Protein AF-D0LEH4-F1 (afdb_monomer_lite)

Secondary structure (DSSP, 8-state):
---------------------------------------PPPP---PPTTHHHHHHHHHTTS-HHHHHHHHHHHHHHHHHHTS-HHHHHHHHHHHHHHHHHHHHHHHHHHHHHHHHHHHHHHHHH-SS--HHHHHHHHHHHHHHHHHHHHHHHHHHHHHHHHHT-

Radius of gyration: 36.03 Å; chains: 1; bounding box: 70×72×110 Å

Structure (mmCIF, N/CA/C/O backbone):
data_AF-D0LEH4-F1
#
_entry.id   AF-D0LEH4-F1
#
loop_
_atom_site.group_PDB
_atom_site.id
_atom_site.type_symbol
_atom_site.label_atom_id
_atom_site.label_alt_id
_atom_site.label_comp_id
_atom_site.label_asym_id
_atom_site.label_entity_id
_atom_site.label_seq_id
_atom_site.pdbx_PDB_ins_code
_atom_site.Cartn_x
_atom_site.Cartn_y
_atom_site.Cartn_z
_atom_site.occupancy
_atom_site.B_iso_or_equiv
_atom_site.auth_seq_id
_atom_site.auth_comp_id
_atom_site.auth_asym_id
_atom_site.auth_atom_id
_atom_site.pdbx_PDB_model_num
ATOM 1 N N . MET A 1 1 ? -50.298 -0.596 61.603 1.00 40.91 1 MET A N 1
ATOM 2 C CA . MET A 1 1 ? -51.301 -0.339 60.551 1.00 40.91 1 MET A CA 1
ATOM 3 C C . MET A 1 1 ? -50.769 -0.906 59.254 1.00 40.91 1 MET A C 1
ATOM 5 O O . MET A 1 1 ? -49.652 -0.599 58.867 1.00 40.91 1 MET A O 1
ATOM 9 N N . THR A 1 2 ? -51.544 -1.819 58.693 1.00 39.59 2 THR A N 1
ATOM 10 C CA . THR A 1 2 ? -51.234 -2.700 57.570 1.00 39.59 2 THR A CA 1
ATOM 11 C C . THR A 1 2 ? -51.725 -2.051 56.286 1.00 39.59 2 THR A C 1
ATOM 13 O O . THR A 1 2 ? -52.880 -1.633 56.263 1.00 39.59 2 THR A O 1
ATOM 16 N N . THR A 1 3 ? -50.935 -2.042 55.209 1.00 39.75 3 THR A N 1
ATOM 17 C CA . THR A 1 3 ? -51.491 -2.226 53.857 1.00 39.75 3 THR A CA 1
ATOM 18 C C . THR A 1 3 ? -50.435 -2.779 52.899 1.00 39.75 3 THR A C 1
ATOM 20 O O . THR A 1 3 ? -49.382 -2.185 52.689 1.00 39.75 3 THR A O 1
ATOM 23 N N . VAL A 1 4 ? -50.765 -3.944 52.349 1.00 40.25 4 VAL A N 1
ATOM 24 C CA . VAL A 1 4 ? -50.168 -4.649 51.211 1.00 40.25 4 VAL A CA 1
ATOM 25 C C . VAL A 1 4 ? -51.166 -4.511 50.064 1.00 40.25 4 VAL A C 1
ATOM 27 O O . VAL A 1 4 ? -52.328 -4.815 50.311 1.00 40.25 4 VAL A O 1
ATOM 30 N N . ILE A 1 5 ? -50.736 -4.123 48.856 1.00 40.06 5 ILE A N 1
ATOM 31 C CA . ILE A 1 5 ? -51.399 -4.385 47.553 1.00 40.06 5 ILE A CA 1
ATOM 32 C C . ILE A 1 5 ? -50.255 -4.368 46.509 1.00 40.06 5 ILE A C 1
ATOM 34 O O . ILE A 1 5 ? -49.588 -3.347 46.382 1.00 40.06 5 ILE A O 1
ATOM 38 N N . GLY A 1 6 ? -49.788 -5.491 45.943 1.00 33.50 6 GLY A N 1
ATOM 39 C CA . GLY A 1 6 ? -50.424 -6.287 44.876 1.00 33.50 6 GLY A CA 1
ATOM 40 C C . GLY A 1 6 ? -49.983 -5.742 43.503 1.00 33.50 6 GLY A C 1
ATOM 41 O O . GLY A 1 6 ? -50.490 -4.714 43.076 1.00 33.50 6 GLY A O 1
ATOM 42 N N . THR A 1 7 ? -48.852 -6.171 42.925 1.00 42.38 7 THR A N 1
ATOM 43 C CA . THR A 1 7 ? -48.739 -7.198 41.857 1.00 42.38 7 THR A CA 1
ATOM 44 C C . THR A 1 7 ? -49.994 -7.385 41.004 1.00 42.38 7 THR A C 1
ATOM 46 O O . THR A 1 7 ? -51.003 -7.834 41.527 1.00 42.38 7 THR A O 1
ATOM 49 N N . GLU A 1 8 ? -49.891 -7.120 39.697 1.00 33.31 8 GLU A N 1
ATOM 50 C CA . GLU A 1 8 ? -50.122 -8.091 38.608 1.00 33.31 8 GLU A CA 1
ATOM 51 C C . GLU A 1 8 ? -50.306 -7.379 37.259 1.00 33.31 8 GLU A C 1
ATOM 53 O O . GLU A 1 8 ? -51.225 -6.595 37.050 1.00 33.31 8 GLU A O 1
ATOM 58 N N . GLY A 1 9 ? -49.408 -7.693 36.326 1.00 33.88 9 GLY A N 1
ATOM 59 C CA . GLY A 1 9 ? -49.563 -7.454 34.897 1.00 33.88 9 GLY A CA 1
ATOM 60 C C . GLY A 1 9 ? -49.281 -8.759 34.157 1.00 33.88 9 GLY A C 1
ATOM 61 O O . GLY A 1 9 ? -48.210 -8.925 33.584 1.00 33.88 9 GLY A O 1
ATOM 62 N N . GLN A 1 10 ? -50.217 -9.709 34.237 1.00 34.16 10 GLN A N 1
ATOM 63 C CA . GLN A 1 10 ? -50.440 -10.717 33.190 1.00 34.16 10 GLN A CA 1
ATOM 64 C C . GLN A 1 10 ? -50.969 -9.963 31.956 1.00 34.16 10 GLN A C 1
ATOM 66 O O . GLN A 1 10 ? -51.690 -8.986 32.103 1.00 34.16 10 GLN A O 1
ATOM 71 N N . GLY A 1 11 ? -50.696 -10.291 30.704 1.00 28.61 11 GLY A N 1
ATOM 72 C CA . GLY A 1 11 ? -50.143 -11.474 30.075 1.00 28.61 11 GLY A CA 1
ATOM 73 C C . GLY A 1 11 ? -50.719 -11.455 28.657 1.00 28.61 11 GLY A C 1
ATOM 74 O O . GLY A 1 11 ? -51.928 -11.328 28.494 1.00 28.61 11 GLY A O 1
ATOM 75 N N . ALA A 1 12 ? -49.879 -11.523 27.629 1.00 30.77 12 ALA A N 1
ATOM 76 C CA . ALA A 1 12 ? -50.329 -11.840 26.280 1.00 30.77 12 ALA A CA 1
ATOM 77 C C . ALA A 1 12 ? -49.192 -12.535 25.532 1.00 30.77 12 ALA A C 1
ATOM 79 O O . ALA A 1 12 ? -48.125 -11.981 25.274 1.00 30.77 12 ALA A O 1
ATOM 80 N N . THR A 1 13 ? -49.456 -13.806 25.297 1.00 31.58 13 THR A N 1
ATOM 81 C CA . THR A 1 13 ? -48.630 -14.867 24.747 1.00 31.58 13 THR A CA 1
ATOM 82 C C . THR A 1 13 ? -48.337 -14.640 23.259 1.00 31.58 13 THR A C 1
ATOM 84 O O . THR A 1 13 ? -49.154 -14.079 22.534 1.00 31.58 13 THR A O 1
ATOM 87 N N . ALA A 1 14 ? -47.162 -15.100 22.821 1.00 40.91 14 ALA A N 1
ATOM 88 C CA . ALA A 1 14 ? -46.665 -15.076 21.443 1.00 40.91 14 ALA A CA 1
ATOM 89 C C . ALA A 1 14 ? -47.604 -15.770 20.425 1.00 40.91 14 ALA A C 1
ATOM 91 O O . ALA A 1 14 ? -48.443 -16.588 20.809 1.00 40.91 14 ALA A O 1
ATOM 92 N N . PRO A 1 15 ? -47.398 -15.523 19.117 1.00 34.97 15 PRO A N 1
ATOM 93 C CA . PRO A 1 15 ? -46.632 -16.532 18.389 1.00 34.97 15 PRO A CA 1
ATOM 94 C C . PRO A 1 15 ? -45.547 -15.951 17.468 1.00 34.97 15 PRO A C 1
ATOM 96 O O . PRO A 1 15 ? -45.769 -15.071 16.642 1.00 34.97 15 PRO A O 1
ATOM 99 N N . ASP A 1 16 ? -44.355 -16.499 17.666 1.00 45.50 16 ASP A N 1
ATOM 100 C CA . ASP A 1 16 ? -43.375 -16.922 16.665 1.00 45.50 16 ASP A CA 1
ATOM 101 C C . ASP A 1 16 ? -43.809 -16.800 15.183 1.00 45.50 16 ASP A C 1
ATOM 103 O O . ASP A 1 16 ? -44.759 -17.468 14.763 1.00 45.50 16 ASP A O 1
ATOM 107 N N . PRO A 1 17 ? -43.077 -16.055 14.337 1.00 38.62 17 PRO A N 1
ATOM 108 C CA . PRO A 1 17 ? -42.930 -16.418 12.945 1.00 38.62 17 PRO A CA 1
ATOM 109 C C . PRO A 1 17 ? -41.643 -17.227 12.793 1.00 38.62 17 PRO A C 1
ATOM 111 O O . PRO A 1 17 ? -40.536 -16.689 12.718 1.00 38.62 17 PRO A O 1
ATOM 114 N N . GLY A 1 18 ? -41.843 -18.542 12.717 1.00 29.12 18 GLY A N 1
ATOM 115 C CA . GLY A 1 18 ? -40.840 -19.510 12.327 1.00 29.12 18 GLY A CA 1
ATOM 116 C C . GLY A 1 18 ? -40.003 -19.035 11.142 1.00 29.12 18 GLY A C 1
ATOM 117 O O . GLY A 1 18 ? -40.506 -18.677 10.076 1.00 29.12 18 GLY A O 1
ATOM 118 N N . VAL A 1 19 ? -38.693 -19.130 11.334 1.00 46.66 19 VAL A N 1
ATOM 119 C CA . VAL A 1 19 ? -37.753 -19.438 10.260 1.00 46.66 19 VAL A CA 1
ATOM 120 C C . VAL A 1 19 ? -38.201 -20.767 9.642 1.00 46.66 19 VAL A C 1
ATOM 122 O O . VAL A 1 19 ? -38.354 -21.755 10.361 1.00 46.66 19 VAL A O 1
ATOM 125 N N . PRO A 1 20 ? -38.399 -20.823 8.318 1.00 41.47 20 PRO A N 1
ATOM 126 C CA . PRO A 1 20 ? -37.587 -21.772 7.564 1.00 41.47 20 PRO A CA 1
ATOM 127 C C . PRO A 1 20 ? -37.193 -21.230 6.185 1.00 41.47 20 PRO A C 1
ATOM 129 O O . PRO A 1 20 ? -38.021 -20.749 5.418 1.00 41.47 20 PRO A O 1
ATOM 132 N N . GLY A 1 21 ? -35.916 -21.377 5.832 1.00 32.28 21 GLY A N 1
ATOM 133 C CA . GLY A 1 21 ? -35.475 -21.133 4.460 1.00 32.28 21 GLY A CA 1
ATOM 134 C C . GLY A 1 21 ? -33.970 -21.046 4.281 1.00 32.28 21 GLY A C 1
ATOM 135 O O . GLY A 1 21 ? -33.469 -20.068 3.743 1.00 32.28 21 GLY A O 1
ATOM 136 N N . ALA A 1 22 ? -33.242 -22.050 4.758 1.00 38.28 22 ALA A N 1
ATOM 137 C CA . ALA A 1 22 ? -31.823 -22.216 4.490 1.00 38.28 22 ALA A CA 1
ATOM 138 C C . ALA A 1 22 ? -31.540 -22.384 2.989 1.00 38.28 22 ALA A C 1
ATOM 140 O O . ALA A 1 22 ? -32.105 -23.284 2.380 1.00 38.28 22 ALA A O 1
ATOM 141 N N . VAL A 1 23 ? -30.584 -21.614 2.456 1.00 34.44 23 VAL A N 1
ATOM 142 C CA . VAL A 1 23 ? -29.527 -22.092 1.540 1.00 34.44 23 VAL A CA 1
ATOM 143 C C . VAL A 1 23 ? -28.322 -21.167 1.786 1.00 34.44 23 VAL A C 1
ATOM 145 O O . VAL A 1 23 ? -28.376 -19.979 1.501 1.00 34.44 23 VAL A O 1
ATOM 148 N N . GLY A 1 24 ? -27.307 -21.583 2.547 1.00 33.06 24 GLY A N 1
ATOM 149 C CA . GLY A 1 24 ? -26.100 -22.184 1.973 1.00 33.06 24 GLY A CA 1
ATOM 150 C C . GLY A 1 24 ? -25.431 -21.217 0.986 1.00 33.06 24 GLY A C 1
ATOM 151 O O . GLY A 1 24 ? -25.880 -21.079 -0.140 1.00 33.06 24 GLY A O 1
ATOM 152 N N . THR A 1 25 ? -24.312 -20.568 1.289 1.00 30.78 25 THR A N 1
ATOM 153 C CA . THR A 1 25 ? -23.021 -21.261 1.298 1.00 30.78 25 THR A CA 1
ATOM 154 C C . THR A 1 25 ? -21.917 -20.340 1.812 1.00 30.78 25 THR A C 1
ATOM 156 O O . THR A 1 25 ? -21.864 -19.155 1.496 1.00 30.78 25 THR A O 1
ATOM 159 N N . ALA A 1 26 ? -21.012 -20.930 2.588 1.00 37.25 26 ALA A N 1
ATOM 160 C CA . ALA A 1 26 ? -19.775 -20.337 3.059 1.00 37.25 26 ALA A CA 1
ATOM 161 C C . ALA A 1 26 ? -18.957 -19.726 1.909 1.00 37.25 26 ALA A C 1
ATOM 163 O O . ALA A 1 26 ? -18.505 -20.438 1.008 1.00 37.25 26 ALA A O 1
ATOM 164 N N . ALA A 1 27 ? -18.689 -18.424 1.979 1.00 36.44 27 ALA A N 1
ATOM 165 C CA . ALA A 1 27 ? -17.598 -17.823 1.227 1.00 36.44 27 ALA A CA 1
ATOM 166 C C . ALA A 1 27 ? -16.309 -18.071 2.016 1.00 36.44 27 ALA A C 1
ATOM 168 O O . ALA A 1 27 ? -15.830 -17.214 2.749 1.00 36.44 27 ALA A O 1
ATOM 169 N N . ALA A 1 28 ? -15.789 -19.296 1.910 1.00 37.12 28 ALA A N 1
ATOM 170 C CA . ALA A 1 28 ? -14.429 -19.596 2.321 1.00 37.12 28 ALA A CA 1
ATOM 171 C C . ALA A 1 28 ? -13.500 -18.549 1.693 1.00 37.12 28 ALA A C 1
ATOM 173 O O . ALA A 1 28 ? -13.499 -18.394 0.465 1.00 37.12 28 ALA A O 1
ATOM 174 N N . GLU A 1 29 ? -12.740 -17.841 2.531 1.00 41.12 29 GLU A N 1
ATOM 175 C CA . GLU A 1 29 ? -11.620 -16.997 2.129 1.00 41.12 29 GLU A CA 1
ATOM 176 C C . GLU A 1 29 ? -10.643 -17.860 1.331 1.00 41.12 29 GLU A C 1
ATOM 178 O O . GLU A 1 29 ? -9.747 -18.526 1.848 1.00 41.12 29 GLU A O 1
ATOM 183 N N . ARG A 1 30 ? -10.866 -17.907 0.019 1.00 41.66 30 ARG A N 1
ATOM 184 C CA . ARG A 1 30 ? -9.909 -18.460 -0.919 1.00 41.66 30 ARG A CA 1
ATOM 185 C C . ARG A 1 30 ? -8.753 -17.481 -0.918 1.00 41.66 30 ARG A C 1
ATOM 187 O O . ARG A 1 30 ? -8.854 -16.414 -1.522 1.00 41.66 30 ARG A O 1
ATOM 194 N N . SER A 1 31 ? -7.655 -17.870 -0.275 1.00 45.22 31 SER A N 1
ATOM 195 C CA . SER A 1 31 ? -6.329 -17.326 -0.567 1.00 45.22 31 SER A CA 1
ATOM 196 C C . SER A 1 31 ? -6.227 -17.125 -2.082 1.00 45.22 31 SER A C 1
ATOM 198 O O . SER A 1 31 ? -6.636 -18.037 -2.818 1.00 45.22 31 SER A O 1
ATOM 200 N N . PRO A 1 32 ? -5.774 -15.959 -2.578 1.00 49.53 32 PRO A N 1
ATOM 201 C CA . PRO A 1 32 ? -5.754 -15.692 -4.004 1.00 49.53 32 PRO A CA 1
ATOM 202 C C . PRO A 1 32 ? -4.837 -16.725 -4.650 1.00 49.53 32 PRO A C 1
ATOM 204 O O . PRO A 1 32 ? -3.613 -16.642 -4.587 1.00 49.53 32 PRO A O 1
ATOM 207 N N . LYS A 1 33 ? -5.460 -17.753 -5.232 1.00 52.12 33 LYS A N 1
ATOM 208 C CA . LYS A 1 33 ? -4.793 -18.759 -6.046 1.00 52.12 33 LYS A CA 1
ATOM 209 C C . LYS A 1 33 ? -3.970 -17.972 -7.068 1.00 52.12 33 LYS A C 1
ATOM 211 O O . LYS A 1 33 ? -4.542 -17.043 -7.653 1.00 52.12 33 LYS A O 1
ATOM 216 N N . PRO A 1 34 ? -2.680 -18.290 -7.283 1.00 51.44 34 PRO A N 1
ATOM 217 C CA . PRO A 1 34 ? -1.896 -17.610 -8.303 1.00 51.44 34 PRO A CA 1
ATOM 218 C C . PRO A 1 34 ? -2.718 -17.668 -9.584 1.00 51.44 34 PRO A C 1
ATOM 220 O O . PRO A 1 34 ? -3.114 -18.756 -10.014 1.00 51.44 34 PRO A O 1
ATOM 223 N N . ARG A 1 35 ? -3.106 -16.500 -10.114 1.00 53.72 35 ARG A N 1
ATOM 224 C CA . ARG A 1 35 ? -3.837 -16.430 -11.378 1.00 53.72 35 ARG A CA 1
ATOM 225 C C . ARG A 1 35 ? -2.924 -17.105 -12.387 1.00 53.72 35 ARG A C 1
ATOM 227 O O . ARG A 1 35 ? -1.920 -16.520 -12.776 1.00 53.72 35 ARG A O 1
ATOM 234 N N . GLY A 1 36 ? -3.242 -18.352 -12.740 1.00 51.84 36 GLY A N 1
ATOM 235 C CA . GLY A 1 36 ? -2.541 -19.058 -13.800 1.00 51.84 36 GLY A CA 1
ATOM 236 C C . GLY A 1 36 ? -2.494 -18.123 -14.994 1.00 51.84 36 GLY A C 1
ATOM 237 O O . GLY A 1 36 ? -3.518 -17.497 -15.293 1.00 51.84 36 GLY A O 1
ATOM 238 N N . ALA A 1 37 ? -1.303 -17.960 -15.577 1.00 52.88 37 ALA A N 1
ATOM 239 C CA . ALA A 1 37 ? -1.071 -17.101 -16.728 1.00 52.88 37 ALA A CA 1
ATOM 240 C C . ALA A 1 37 ? -2.253 -17.271 -17.685 1.00 52.88 37 ALA A C 1
ATOM 242 O O . ALA A 1 37 ? -2.502 -18.374 -18.185 1.00 52.88 37 ALA A O 1
ATOM 243 N N . ARG A 1 38 ? -3.077 -16.222 -17.819 1.00 53.97 38 ARG A N 1
ATOM 244 C CA . ARG A 1 38 ? -4.225 -16.271 -18.721 1.00 53.97 38 ARG A CA 1
ATOM 245 C C . ARG A 1 38 ? -3.617 -16.571 -20.082 1.00 53.97 38 ARG A C 1
ATOM 247 O O . ARG A 1 38 ? -2.782 -15.792 -20.523 1.00 53.97 38 ARG A O 1
ATOM 254 N N . LYS A 1 39 ? -3.973 -17.707 -20.696 1.00 54.34 39 LYS A N 1
ATOM 255 C CA . LYS A 1 39 ? -3.605 -17.979 -22.089 1.00 54.34 39 LYS A CA 1
ATOM 256 C C . LYS A 1 39 ? -4.082 -16.769 -22.877 1.00 54.34 39 LYS A C 1
ATOM 258 O O . LYS A 1 39 ? -5.291 -16.545 -22.960 1.00 54.34 39 LYS A O 1
ATOM 263 N N . GLU A 1 40 ? -3.140 -15.945 -23.315 1.00 58.53 40 GLU A N 1
ATOM 264 C CA . GLU A 1 40 ? -3.441 -14.726 -24.046 1.00 58.53 40 GLU A CA 1
ATOM 265 C C . GLU A 1 40 ? -4.304 -15.103 -25.247 1.00 58.53 40 GLU A C 1
ATOM 267 O O . GLU A 1 40 ? -4.099 -16.145 -25.880 1.00 58.53 40 GLU A O 1
ATOM 272 N N . ALA A 1 41 ? -5.342 -14.306 -25.507 1.00 64.12 41 ALA A N 1
ATOM 273 C CA . ALA A 1 41 ? -6.189 -14.543 -26.661 1.00 64.12 41 ALA A CA 1
ATOM 274 C C . ALA A 1 41 ? -5.297 -14.533 -27.914 1.00 64.12 41 ALA A C 1
ATOM 276 O O . ALA A 1 41 ? -4.474 -13.623 -28.047 1.00 64.12 41 ALA A O 1
ATOM 277 N N . PRO A 1 42 ? -5.423 -15.522 -28.819 1.00 65.50 42 PRO A N 1
ATOM 278 C CA . PRO A 1 42 ? -4.567 -15.592 -29.990 1.00 65.50 42 PRO A CA 1
ATOM 279 C C . PRO A 1 42 ? -4.724 -14.304 -30.797 1.00 65.50 42 PRO A C 1
ATOM 281 O O . PRO A 1 42 ? -5.808 -13.985 -31.289 1.00 65.50 42 PRO A O 1
ATOM 284 N N . ILE A 1 43 ? -3.632 -13.549 -30.908 1.00 65.00 43 ILE A N 1
ATOM 285 C CA . ILE A 1 43 ? -3.598 -12.315 -31.682 1.00 65.00 43 ILE A CA 1
ATOM 286 C C . ILE A 1 43 ? -3.851 -12.699 -33.140 1.00 65.00 43 ILE A C 1
ATOM 288 O O . ILE A 1 43 ? -3.071 -13.431 -33.754 1.00 65.00 43 ILE A O 1
ATOM 292 N N . ALA A 1 44 ? -4.962 -12.222 -33.702 1.00 61.47 44 ALA A N 1
ATOM 293 C CA . ALA A 1 44 ? -5.324 -12.479 -35.089 1.00 61.47 44 ALA A CA 1
ATOM 294 C C . ALA A 1 44 ? -4.387 -11.704 -36.029 1.00 61.47 44 ALA A C 1
ATOM 296 O O . ALA A 1 44 ? -4.693 -10.605 -36.494 1.00 61.47 44 ALA A O 1
ATOM 297 N N . PHE A 1 45 ? -3.220 -12.278 -36.311 1.00 62.34 45 PHE A N 1
ATOM 298 C CA . PHE A 1 45 ? -2.270 -11.719 -37.259 1.00 62.34 45 PHE A CA 1
ATOM 299 C C . PHE A 1 45 ? -2.790 -11.915 -38.688 1.00 62.34 45 PHE A C 1
ATOM 301 O O . PHE A 1 45 ? -2.993 -13.043 -39.139 1.00 62.34 45 PHE A O 1
ATOM 308 N N . ARG A 1 46 ? -2.997 -10.813 -39.418 1.00 71.50 46 ARG A N 1
ATOM 309 C CA . ARG A 1 46 ? -3.327 -10.822 -40.852 1.00 71.50 46 ARG A CA 1
ATOM 310 C C . ARG A 1 46 ? -2.064 -10.510 -41.664 1.00 71.50 46 ARG A C 1
ATOM 312 O O . ARG A 1 46 ? -1.802 -9.341 -41.951 1.00 71.50 46 ARG A O 1
ATOM 319 N N . PRO A 1 47 ? -1.241 -11.518 -42.011 1.00 70.81 47 PRO A N 1
ATOM 320 C CA . PRO A 1 47 ? -0.021 -11.291 -42.770 1.00 70.81 47 PRO A CA 1
ATOM 321 C C . PRO A 1 47 ? -0.332 -10.719 -44.153 1.00 70.81 47 PRO A C 1
ATOM 323 O O . PRO A 1 47 ? -1.240 -11.181 -44.843 1.00 70.81 47 PRO A O 1
ATOM 326 N N . ARG A 1 48 ? 0.492 -9.763 -44.597 1.00 76.88 48 ARG A N 1
ATOM 327 C CA . ARG A 1 48 ? 0.502 -9.326 -45.999 1.00 76.88 48 ARG A CA 1
ATOM 328 C C . ARG A 1 48 ? 0.754 -10.524 -46.937 1.00 76.88 48 ARG A C 1
ATOM 330 O O . ARG A 1 48 ? 1.465 -11.459 -46.541 1.00 76.88 48 ARG A O 1
ATOM 337 N N . PRO A 1 49 ? 0.223 -10.504 -48.174 1.00 74.44 49 PRO A N 1
ATOM 338 C CA . PRO A 1 49 ? 0.494 -11.542 -49.165 1.00 74.44 49 PRO A CA 1
ATOM 339 C C . PRO A 1 49 ? 2.002 -11.814 -49.303 1.00 74.44 49 PRO A C 1
ATOM 341 O O . PRO A 1 49 ? 2.806 -10.887 -49.372 1.00 74.44 49 PRO A O 1
ATOM 344 N N . GLY A 1 50 ? 2.401 -13.089 -49.273 1.00 77.31 50 GLY A N 1
ATOM 345 C CA . GLY A 1 50 ? 3.808 -13.515 -49.349 1.00 77.31 50 GLY A CA 1
ATOM 346 C C . GLY A 1 50 ? 4.579 -13.556 -48.017 1.00 77.31 50 GLY A C 1
ATOM 347 O O . GLY A 1 50 ? 5.614 -14.222 -47.940 1.00 77.31 50 GLY A O 1
ATOM 348 N N . THR A 1 51 ? 4.080 -12.948 -46.934 1.00 79.62 51 THR A N 1
ATOM 349 C CA . THR A 1 51 ? 4.751 -12.977 -45.615 1.00 79.62 51 THR A CA 1
ATOM 350 C C . THR A 1 51 ? 4.809 -14.388 -45.028 1.00 79.62 51 THR A C 1
ATOM 352 O O . THR A 1 51 ? 5.837 -14.782 -44.482 1.00 79.62 51 THR A O 1
ATOM 355 N N . ARG A 1 52 ? 3.758 -15.197 -45.217 1.00 78.62 52 ARG A N 1
ATOM 356 C CA . ARG A 1 52 ? 3.730 -16.598 -44.760 1.00 78.62 52 ARG A CA 1
ATOM 357 C C . ARG A 1 52 ? 4.811 -17.455 -45.429 1.00 78.62 52 ARG A C 1
ATOM 359 O O . ARG A 1 52 ? 5.470 -18.226 -44.745 1.00 78.62 52 ARG A O 1
ATOM 366 N N . ALA A 1 53 ? 5.038 -17.283 -46.733 1.00 79.75 53 ALA A N 1
ATOM 367 C CA . ALA A 1 53 ? 6.080 -18.009 -47.466 1.00 79.75 53 ALA A CA 1
ATOM 368 C C . ALA A 1 53 ? 7.491 -17.616 -46.991 1.00 79.75 53 ALA A C 1
ATOM 370 O O . ALA A 1 53 ? 8.361 -18.468 -46.819 1.00 79.75 53 ALA A O 1
ATOM 371 N N . ARG A 1 54 ? 7.704 -16.325 -46.705 1.00 80.69 54 ARG A N 1
ATOM 372 C CA . ARG A 1 54 ? 8.969 -15.821 -46.147 1.00 80.69 54 ARG A CA 1
ATOM 373 C C . ARG A 1 54 ? 9.230 -16.324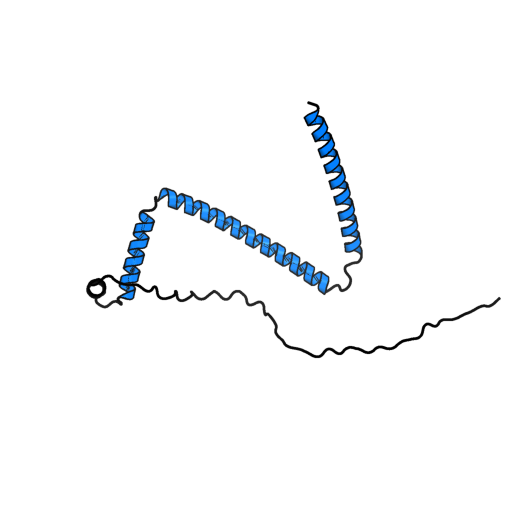 -44.728 1.00 80.69 54 ARG A C 1
ATOM 375 O O . ARG A 1 54 ? 10.379 -16.605 -44.407 1.00 80.69 54 ARG A O 1
ATOM 382 N N . LEU A 1 55 ? 8.192 -16.418 -43.895 1.00 78.94 55 LEU A N 1
ATOM 383 C CA . LEU A 1 55 ? 8.295 -16.974 -42.543 1.00 78.94 55 LEU A CA 1
ATOM 384 C C . LEU A 1 55 ? 8.551 -18.480 -42.582 1.00 78.94 55 LEU A C 1
ATOM 386 O O . LEU A 1 55 ? 9.439 -18.942 -41.885 1.00 78.94 55 LEU A O 1
ATOM 390 N N . ALA A 1 56 ? 7.869 -19.228 -43.453 1.00 79.31 56 ALA A N 1
ATOM 391 C CA . ALA A 1 56 ? 8.104 -20.662 -43.624 1.00 79.31 56 ALA A CA 1
ATOM 392 C C . ALA A 1 56 ? 9.552 -20.967 -44.053 1.00 79.31 56 ALA A C 1
ATOM 394 O O . ALA A 1 56 ? 10.186 -21.859 -43.497 1.00 79.31 56 ALA A O 1
ATOM 395 N N . LYS A 1 57 ? 10.113 -20.169 -44.973 1.00 83.62 57 LYS A N 1
ATOM 396 C CA . LYS A 1 57 ? 11.521 -20.285 -45.388 1.00 83.62 57 LYS A CA 1
ATOM 397 C C . LYS A 1 57 ? 12.509 -20.013 -44.242 1.00 83.62 57 LYS A C 1
ATOM 399 O O . LYS A 1 57 ? 13.587 -20.594 -44.228 1.00 83.62 57 LYS A O 1
ATOM 404 N N . ARG A 1 58 ? 12.154 -19.126 -43.305 1.00 77.19 58 ARG A N 1
ATOM 405 C CA . ARG A 1 58 ? 12.979 -18.755 -42.138 1.00 77.19 58 ARG A CA 1
ATOM 406 C C . ARG A 1 58 ? 12.836 -19.729 -40.967 1.00 77.19 58 ARG A C 1
ATOM 408 O O . ARG A 1 58 ? 13.806 -19.999 -40.267 1.00 77.19 58 ARG A O 1
ATOM 415 N N . ALA A 1 59 ? 11.634 -20.266 -40.782 1.00 80.19 59 ALA A N 1
ATOM 416 C CA . ALA A 1 59 ? 11.306 -21.184 -39.704 1.00 80.19 59 ALA A CA 1
ATOM 417 C C . ALA A 1 59 ? 12.055 -22.518 -39.850 1.00 80.19 59 ALA A C 1
ATOM 419 O O . ALA A 1 59 ? 12.482 -23.086 -38.844 1.00 80.19 59 ALA A O 1
ATOM 420 N N . GLY A 1 60 ? 12.278 -22.992 -41.084 1.00 82.31 60 GLY A N 1
ATOM 421 C CA . GLY A 1 60 ? 12.969 -24.258 -41.333 1.00 82.31 60 GLY A CA 1
ATOM 422 C C . GLY A 1 60 ? 12.231 -25.414 -40.651 1.00 82.31 60 GLY A C 1
ATOM 423 O O . GLY A 1 60 ? 11.139 -25.770 -41.080 1.00 82.31 60 GLY A O 1
ATOM 424 N N . GLY A 1 61 ? 12.809 -25.962 -39.573 1.00 78.12 61 GLY A N 1
ATOM 425 C CA . GLY A 1 61 ? 12.197 -27.001 -38.727 1.00 78.12 61 GLY A CA 1
ATOM 426 C C . GLY A 1 61 ? 11.444 -26.503 -37.479 1.00 78.12 61 GLY A C 1
ATOM 427 O O . GLY A 1 61 ? 10.907 -27.318 -36.735 1.00 78.12 61 GLY A O 1
ATOM 428 N N . ARG A 1 62 ? 11.409 -25.190 -37.212 1.00 81.31 62 ARG A N 1
ATOM 429 C CA . ARG A 1 62 ? 10.680 -24.584 -36.078 1.00 81.31 62 ARG A CA 1
ATOM 430 C C . ARG A 1 62 ? 9.248 -24.214 -36.478 1.00 81.31 62 ARG A C 1
ATOM 432 O O . ARG A 1 62 ? 8.929 -24.094 -37.660 1.00 81.31 62 ARG A O 1
ATOM 439 N N . SER A 1 63 ? 8.368 -24.014 -35.494 1.00 83.38 63 SER A N 1
ATOM 440 C CA . SER A 1 63 ? 7.004 -23.556 -35.774 1.00 83.38 63 SER A CA 1
ATOM 441 C C . SER A 1 63 ? 7.014 -22.113 -36.297 1.00 83.38 63 SER A C 1
ATOM 443 O O . SER A 1 63 ? 7.814 -21.278 -35.874 1.00 83.38 63 SER A O 1
ATOM 445 N N . ILE A 1 64 ? 6.100 -21.798 -37.221 1.00 79.75 64 ILE A N 1
ATOM 446 C CA . ILE A 1 64 ? 5.943 -20.429 -37.738 1.00 79.75 64 ILE A CA 1
ATOM 447 C C . ILE A 1 64 ? 5.579 -19.465 -36.600 1.00 79.75 64 ILE A C 1
ATOM 449 O O . ILE A 1 64 ? 6.041 -18.330 -36.608 1.00 79.75 64 ILE A O 1
ATOM 453 N N . SER A 1 65 ? 4.799 -19.918 -35.612 1.00 80.12 65 SER A N 1
ATOM 454 C CA . SER A 1 65 ? 4.438 -19.121 -34.434 1.00 80.12 65 SER A CA 1
ATOM 455 C C . SER A 1 65 ? 5.666 -18.686 -33.638 1.00 80.12 65 SER A C 1
ATOM 457 O O . SER A 1 65 ? 5.792 -17.508 -33.341 1.00 80.12 65 SER A O 1
ATOM 459 N N . HIS A 1 66 ? 6.618 -19.593 -33.404 1.00 80.75 66 HIS A N 1
ATOM 460 C CA . HIS A 1 66 ? 7.863 -19.277 -32.702 1.00 80.75 66 HIS A CA 1
ATOM 461 C C . HIS A 1 66 ? 8.716 -18.249 -33.464 1.00 80.75 66 HIS A C 1
ATOM 463 O O . HIS A 1 66 ? 9.333 -17.368 -32.875 1.00 80.75 66 HIS A O 1
ATOM 469 N N . GLU A 1 67 ? 8.751 -18.322 -34.797 1.00 82.81 67 GLU A N 1
ATOM 470 C CA . GLU A 1 67 ? 9.471 -17.332 -35.612 1.00 82.81 67 GLU A CA 1
ATOM 471 C C . GLU A 1 67 ? 8.776 -15.957 -35.604 1.00 82.81 67 GLU A C 1
ATOM 473 O O . GLU A 1 67 ? 9.438 -14.921 -35.680 1.00 82.81 67 GLU A O 1
ATOM 478 N N . VAL A 1 68 ? 7.443 -15.933 -35.499 1.00 82.19 68 VAL A N 1
ATOM 479 C CA . VAL A 1 68 ? 6.668 -14.695 -35.336 1.00 82.19 68 VAL A CA 1
ATOM 480 C C . VAL A 1 68 ? 6.898 -14.089 -33.953 1.00 82.19 68 VAL A C 1
ATOM 482 O O . VAL A 1 68 ? 7.142 -12.889 -33.882 1.00 82.19 68 VAL A O 1
ATOM 485 N N . GLU A 1 69 ? 6.884 -14.895 -32.892 1.00 81.00 69 GLU A N 1
ATOM 486 C CA . GLU A 1 69 ? 7.198 -14.465 -31.521 1.00 81.00 69 GLU A CA 1
ATOM 487 C C . GLU A 1 69 ? 8.591 -13.828 -31.453 1.00 81.00 69 GLU A C 1
ATOM 489 O O . GLU A 1 69 ? 8.708 -12.661 -31.092 1.00 81.00 69 GLU A O 1
ATOM 494 N N . LEU A 1 70 ? 9.626 -14.507 -31.962 1.00 82.19 70 LEU A N 1
ATOM 495 C CA . LEU A 1 70 ? 10.984 -13.950 -32.023 1.00 82.19 70 LEU A CA 1
ATOM 496 C C . LEU A 1 70 ? 11.065 -12.633 -32.809 1.00 82.19 70 LEU A C 1
ATOM 498 O O . LEU A 1 70 ? 11.813 -11.724 -32.445 1.00 82.19 70 LEU A O 1
ATOM 502 N N . ALA A 1 71 ? 10.325 -12.517 -33.914 1.00 80.81 71 ALA A N 1
ATOM 503 C CA . ALA A 1 71 ? 10.312 -11.301 -34.719 1.00 80.81 71 ALA A CA 1
ATOM 504 C C . ALA A 1 71 ? 9.600 -10.138 -34.008 1.00 80.81 71 ALA A C 1
ATOM 506 O O . ALA A 1 71 ? 10.033 -8.990 -34.151 1.00 80.81 71 ALA A O 1
ATOM 507 N N . VAL A 1 72 ? 8.533 -10.429 -33.258 1.00 82.00 72 VAL A N 1
ATOM 508 C CA . VAL A 1 72 ? 7.813 -9.458 -32.424 1.00 82.00 72 VAL A CA 1
ATOM 509 C C . VAL A 1 72 ? 8.694 -9.014 -31.262 1.00 82.00 72 VAL A C 1
ATOM 511 O O . VAL A 1 72 ? 8.861 -7.811 -31.085 1.00 82.00 72 VAL A O 1
ATOM 514 N N . ASP A 1 73 ? 9.349 -9.938 -30.564 1.00 80.69 73 ASP A N 1
ATOM 515 C CA . ASP A 1 73 ? 10.267 -9.630 -29.463 1.00 80.69 73 ASP A CA 1
ATOM 516 C C . ASP A 1 73 ? 11.456 -8.792 -29.934 1.00 80.69 73 ASP A C 1
ATOM 518 O O . ASP A 1 73 ? 11.805 -7.788 -29.317 1.00 80.69 73 ASP A O 1
ATOM 522 N N . ALA A 1 74 ? 12.046 -9.127 -31.084 1.00 79.38 74 ALA A N 1
ATOM 523 C CA . ALA A 1 74 ? 13.125 -8.336 -31.669 1.00 79.38 74 ALA A CA 1
ATOM 524 C C . ALA A 1 74 ? 12.655 -6.951 -32.151 1.00 79.38 74 ALA A C 1
ATOM 526 O O . ALA A 1 74 ? 13.435 -5.995 -32.200 1.00 79.38 74 ALA A O 1
ATOM 527 N N . TRP A 1 75 ? 11.398 -6.816 -32.576 1.00 77.19 75 TRP A N 1
ATOM 528 C CA . TRP A 1 75 ? 10.823 -5.522 -32.946 1.00 77.19 75 TRP A CA 1
ATOM 529 C C . TRP A 1 75 ? 10.512 -4.671 -31.712 1.00 77.19 75 TRP A C 1
ATOM 531 O O . TRP A 1 75 ? 10.898 -3.505 -31.688 1.00 77.19 75 TRP A O 1
ATOM 541 N N . LEU A 1 76 ? 9.912 -5.258 -30.675 1.00 77.81 76 LEU A N 1
ATOM 542 C CA . LEU A 1 76 ? 9.665 -4.605 -29.391 1.00 77.81 76 LEU A CA 1
ATOM 543 C C . LEU A 1 76 ? 10.976 -4.208 -28.719 1.00 77.81 76 LEU A C 1
ATOM 545 O O . LEU A 1 76 ? 11.113 -3.064 -28.313 1.00 77.81 76 LEU A O 1
ATOM 549 N N . GLY A 1 77 ? 11.976 -5.089 -28.690 1.00 72.56 77 GLY A N 1
ATOM 550 C CA . GLY A 1 77 ? 13.301 -4.787 -28.150 1.00 72.56 77 GLY A CA 1
ATOM 551 C C . GLY A 1 77 ? 13.967 -3.603 -28.852 1.00 72.56 77 GLY A C 1
ATOM 552 O O . GLY A 1 77 ? 14.527 -2.736 -28.188 1.00 72.56 77 GLY A O 1
ATOM 553 N N . ARG A 1 78 ? 13.833 -3.498 -30.182 1.00 72.25 78 ARG A N 1
ATOM 554 C CA . ARG A 1 78 ? 14.303 -2.323 -30.939 1.00 72.25 78 ARG A CA 1
ATOM 555 C C . ARG A 1 78 ? 13.487 -1.072 -30.646 1.00 72.25 78 ARG A C 1
ATOM 557 O O . ARG A 1 78 ? 14.073 -0.022 -30.447 1.00 72.25 78 ARG A O 1
ATOM 564 N N . LYS A 1 79 ? 12.160 -1.173 -30.574 1.00 71.25 79 LYS A N 1
ATOM 565 C CA . LYS A 1 79 ? 11.289 -0.033 -30.247 1.00 71.25 79 LYS A CA 1
ATOM 566 C C . LYS A 1 79 ? 11.498 0.480 -28.827 1.00 71.25 79 LYS A C 1
ATOM 568 O O . LYS A 1 79 ? 11.424 1.676 -28.598 1.00 71.25 79 LYS A O 1
ATOM 573 N N . VAL A 1 80 ? 11.808 -0.414 -27.899 1.00 64.75 80 VAL A N 1
ATOM 574 C CA . VAL A 1 80 ? 12.189 -0.086 -26.526 1.00 64.75 80 VAL A CA 1
ATOM 575 C C . VAL A 1 80 ? 13.605 0.498 -26.471 1.00 64.75 80 VAL A C 1
ATOM 577 O O . VAL A 1 80 ? 13.851 1.367 -25.649 1.00 64.75 80 VAL A O 1
ATOM 580 N N . ALA A 1 81 ? 14.525 0.072 -27.343 1.00 64.25 81 ALA A N 1
ATOM 581 C CA . ALA A 1 81 ? 15.851 0.685 -27.480 1.00 64.25 81 ALA A CA 1
ATOM 582 C C . ALA A 1 81 ? 15.826 2.050 -28.198 1.00 64.25 81 ALA A C 1
ATOM 584 O O . ALA A 1 81 ? 16.744 2.842 -28.027 1.00 64.25 81 ALA A O 1
ATOM 585 N N . GLU A 1 82 ? 14.792 2.327 -28.999 1.00 66.75 82 GLU A N 1
ATOM 586 C CA . GLU A 1 82 ? 14.528 3.655 -29.574 1.00 66.75 82 GLU A CA 1
ATOM 587 C C . GLU A 1 82 ? 14.010 4.655 -28.524 1.00 66.75 82 GLU A C 1
ATOM 589 O O . GLU A 1 82 ? 14.052 5.860 -28.766 1.00 66.75 82 GLU A O 1
ATOM 594 N N . VAL A 1 83 ? 13.528 4.182 -27.367 1.00 65.56 83 VAL A N 1
ATOM 595 C CA . VAL A 1 83 ? 13.233 5.050 -26.222 1.00 65.56 83 VAL A CA 1
ATOM 596 C C . VAL A 1 83 ? 14.561 5.467 -25.606 1.00 65.56 83 VAL A C 1
ATOM 598 O O . VAL A 1 83 ? 15.391 4.612 -25.301 1.00 65.56 83 VAL A O 1
ATOM 601 N N . ASP A 1 84 ? 14.747 6.777 -25.435 1.00 75.44 84 ASP A N 1
ATOM 602 C CA . ASP A 1 84 ? 15.950 7.360 -24.844 1.00 75.44 84 ASP A CA 1
ATOM 603 C C . ASP A 1 84 ? 16.347 6.592 -23.565 1.00 75.44 84 ASP A C 1
ATOM 605 O O . ASP A 1 84 ? 15.530 6.496 -22.638 1.00 75.44 84 ASP A O 1
ATOM 609 N N . PRO A 1 85 ? 17.560 6.007 -23.504 1.00 79.62 85 PRO A N 1
ATOM 610 C CA . PRO A 1 85 ? 18.006 5.250 -22.338 1.00 79.62 85 PRO A CA 1
ATOM 611 C C . PRO A 1 85 ? 17.942 6.085 -21.054 1.00 79.62 85 PRO A C 1
ATOM 613 O O . PRO A 1 85 ? 17.594 5.549 -20.006 1.00 79.62 85 PRO A O 1
ATOM 616 N N . VAL A 1 86 ? 18.160 7.401 -21.145 1.00 80.44 86 VAL A N 1
ATOM 617 C CA . VAL A 1 86 ? 18.055 8.314 -19.999 1.00 80.44 86 VAL A CA 1
ATOM 618 C C . VAL A 1 86 ? 16.614 8.385 -19.491 1.00 80.44 86 VAL A C 1
ATOM 620 O O . VAL A 1 86 ? 16.364 8.245 -18.294 1.00 80.44 86 VAL A O 1
ATOM 623 N N . LEU A 1 87 ? 15.642 8.535 -20.395 1.00 83.38 87 LEU A N 1
ATOM 624 C CA . LEU A 1 87 ? 14.220 8.551 -20.042 1.00 83.38 87 LEU A CA 1
ATOM 625 C C . LEU A 1 87 ? 13.779 7.221 -19.419 1.00 83.38 87 LEU A C 1
ATOM 627 O O . LEU A 1 87 ? 12.975 7.208 -18.486 1.00 83.38 87 LEU A O 1
ATOM 631 N N . ARG A 1 88 ? 14.313 6.102 -19.914 1.00 82.81 88 ARG A N 1
ATOM 632 C CA . ARG A 1 88 ? 14.026 4.774 -19.370 1.00 82.81 88 ARG A CA 1
ATOM 633 C C . ARG A 1 88 ? 14.549 4.618 -17.945 1.00 82.81 88 ARG A C 1
ATOM 635 O O . ARG A 1 88 ? 13.814 4.101 -17.106 1.00 82.81 88 ARG A O 1
ATOM 642 N N . ASP A 1 89 ? 15.770 5.060 -17.676 1.00 85.88 89 ASP A N 1
ATOM 643 C CA . ASP A 1 89 ? 16.368 4.974 -16.342 1.00 85.88 89 ASP A CA 1
ATOM 644 C C . ASP A 1 89 ? 15.620 5.866 -15.341 1.00 85.88 89 ASP A C 1
ATOM 646 O O . ASP A 1 89 ? 15.308 5.425 -14.232 1.00 85.88 89 ASP A O 1
ATOM 650 N N . HIS A 1 90 ? 15.228 7.076 -15.758 1.00 87.75 90 HIS A N 1
ATOM 651 C CA . HIS A 1 90 ? 14.374 7.953 -14.952 1.00 87.75 90 HIS A CA 1
ATOM 652 C C . HIS A 1 90 ? 13.018 7.312 -14.638 1.00 87.75 90 HIS A C 1
ATOM 654 O O . HIS A 1 90 ? 12.615 7.259 -13.475 1.00 87.75 90 HIS A O 1
ATOM 660 N N . LEU A 1 91 ? 12.334 6.771 -15.648 1.00 88.94 91 LEU A N 1
ATOM 661 C CA . LEU A 1 91 ? 11.030 6.135 -15.462 1.00 88.94 91 LEU A CA 1
ATOM 662 C C . LEU A 1 91 ? 11.132 4.867 -14.600 1.00 88.94 91 LEU A C 1
ATOM 664 O O . LEU A 1 91 ? 10.259 4.607 -13.777 1.00 88.94 91 LEU A O 1
ATOM 668 N N . ALA A 1 92 ? 12.206 4.089 -14.743 1.00 88.12 92 ALA A N 1
ATOM 669 C CA . ALA A 1 92 ? 12.460 2.926 -13.897 1.00 88.12 92 ALA A CA 1
ATOM 670 C C . ALA A 1 92 ? 12.665 3.325 -12.426 1.00 88.12 92 ALA A C 1
ATOM 672 O O . ALA A 1 92 ? 12.104 2.677 -11.540 1.00 88.12 92 ALA A O 1
ATOM 673 N N . ALA A 1 93 ? 13.407 4.405 -12.163 1.00 91.69 93 ALA A N 1
ATOM 674 C CA . ALA A 1 93 ? 13.602 4.925 -10.812 1.00 91.69 93 ALA A CA 1
ATOM 675 C C . ALA A 1 93 ? 12.284 5.416 -10.188 1.00 91.69 93 ALA A C 1
ATOM 677 O O . ALA A 1 93 ? 11.978 5.075 -9.043 1.00 91.69 93 ALA A O 1
ATOM 678 N N . GLU A 1 94 ? 11.468 6.156 -10.945 1.00 94.44 94 GLU A N 1
ATOM 679 C CA . GLU A 1 94 ? 10.152 6.614 -10.482 1.00 94.44 94 GLU A CA 1
ATOM 680 C C . GLU A 1 94 ? 9.203 5.447 -10.194 1.00 94.44 94 GLU A C 1
ATOM 682 O O . GLU A 1 94 ? 8.570 5.407 -9.136 1.00 94.44 94 GLU A O 1
ATOM 687 N N . LEU A 1 95 ? 9.130 4.463 -11.096 1.00 93.62 95 LEU A N 1
ATOM 688 C CA . LEU A 1 95 ? 8.291 3.280 -10.905 1.00 93.62 95 LEU A CA 1
ATOM 689 C C . LEU A 1 95 ? 8.750 2.428 -9.719 1.00 93.62 95 LEU A C 1
ATOM 691 O O . LEU A 1 95 ? 7.899 1.898 -9.006 1.00 93.62 95 LEU A O 1
ATOM 695 N N . SER A 1 96 ? 10.059 2.328 -9.471 1.00 93.56 96 SER A N 1
ATOM 696 C CA . SER A 1 96 ? 10.586 1.656 -8.279 1.00 93.56 96 SER A CA 1
ATOM 697 C C . SER A 1 96 ? 10.134 2.367 -7.005 1.00 93.56 96 SER A C 1
ATOM 699 O O . SER A 1 96 ? 9.582 1.728 -6.115 1.00 93.56 96 SER A O 1
ATOM 701 N N . ALA A 1 97 ? 10.274 3.695 -6.947 1.00 93.06 97 ALA A N 1
ATOM 702 C CA . ALA A 1 97 ? 9.854 4.481 -5.789 1.00 93.06 97 ALA A CA 1
ATOM 703 C C . ALA A 1 97 ? 8.336 4.399 -5.539 1.00 93.06 97 ALA A C 1
ATOM 705 O O . ALA A 1 97 ? 7.888 4.367 -4.391 1.00 93.06 97 ALA A O 1
ATOM 706 N N . ILE A 1 98 ? 7.527 4.351 -6.602 1.00 93.81 98 ILE A N 1
ATOM 707 C CA . ILE A 1 98 ? 6.081 4.110 -6.494 1.00 93.81 98 ILE A CA 1
ATOM 708 C C . ILE A 1 98 ? 5.814 2.689 -5.981 1.00 93.81 98 ILE A C 1
ATOM 710 O O . ILE A 1 98 ? 4.961 2.514 -5.111 1.00 93.81 98 ILE A O 1
ATOM 714 N N . GLY A 1 99 ? 6.547 1.692 -6.480 1.00 94.19 99 GLY A N 1
ATOM 715 C CA . GLY A 1 99 ? 6.456 0.304 -6.027 1.00 94.19 99 GLY A CA 1
ATOM 716 C C . GLY A 1 99 ? 6.722 0.154 -4.529 1.00 94.19 99 GLY A C 1
ATOM 717 O O . GLY A 1 99 ? 5.921 -0.469 -3.831 1.00 94.19 99 GLY A O 1
ATOM 718 N N . ASP A 1 100 ? 7.774 0.796 -4.024 1.00 95.62 100 ASP A N 1
ATOM 719 C CA . ASP A 1 100 ? 8.127 0.774 -2.600 1.00 95.62 100 ASP A CA 1
ATOM 720 C C . ASP A 1 100 ? 7.035 1.420 -1.734 1.00 95.62 100 ASP A C 1
ATOM 722 O O . ASP A 1 100 ? 6.607 0.845 -0.731 1.00 95.62 100 ASP A O 1
ATOM 726 N N . ARG A 1 101 ? 6.498 2.573 -2.161 1.00 94.69 101 ARG A N 1
ATOM 727 C CA . ARG A 1 101 ? 5.377 3.236 -1.466 1.00 94.69 101 ARG A CA 1
ATOM 728 C C . ARG A 1 101 ? 4.120 2.373 -1.450 1.00 94.69 101 ARG A C 1
ATOM 730 O O . ARG A 1 101 ? 3.433 2.313 -0.435 1.00 94.69 101 ARG A O 1
ATOM 737 N N . LEU A 1 102 ? 3.803 1.697 -2.554 1.00 94.56 102 LEU A N 1
ATOM 738 C CA . LEU A 1 102 ? 2.655 0.791 -2.609 1.00 94.56 102 LEU A CA 1
ATOM 739 C C . LEU A 1 102 ? 2.843 -0.419 -1.687 1.00 94.56 102 LEU A C 1
ATOM 741 O O . LEU A 1 102 ? 1.881 -0.848 -1.051 1.00 94.56 102 LEU A O 1
ATOM 745 N N . ALA A 1 103 ? 4.063 -0.948 -1.576 1.00 94.44 103 ALA A N 1
ATOM 746 C CA . ALA A 1 103 ? 4.372 -2.022 -0.637 1.00 94.44 103 ALA A CA 1
ATOM 747 C C . ALA A 1 103 ? 4.217 -1.569 0.826 1.00 94.44 103 ALA A C 1
ATOM 749 O O . ALA A 1 103 ? 3.659 -2.306 1.643 1.00 94.44 103 ALA A O 1
ATOM 750 N N . GLU A 1 104 ? 4.645 -0.346 1.148 1.00 95.31 104 GLU A N 1
ATOM 751 C CA . GLU A 1 104 ? 4.442 0.255 2.469 1.00 95.31 104 GLU A CA 1
ATOM 752 C C . GLU A 1 104 ? 2.949 0.423 2.791 1.00 95.31 104 GLU A C 1
ATOM 754 O O . GLU A 1 104 ? 2.493 -0.018 3.849 1.00 95.31 104 GLU A O 1
ATOM 759 N N . VAL A 1 105 ? 2.168 0.983 1.861 1.00 93.56 105 VAL A N 1
ATOM 760 C CA . VAL A 1 105 ? 0.711 1.131 2.013 1.00 93.56 105 VAL A CA 1
ATOM 761 C C . VAL A 1 105 ? 0.046 -0.228 2.227 1.00 93.56 105 VAL A C 1
ATOM 763 O O . VAL A 1 105 ? -0.726 -0.384 3.169 1.00 93.56 105 VAL A O 1
ATOM 766 N N . ALA A 1 106 ? 0.399 -1.245 1.437 1.00 92.06 106 ALA A N 1
ATOM 767 C CA . ALA A 1 106 ? -0.142 -2.593 1.605 1.00 92.06 106 ALA A CA 1
ATOM 768 C C . ALA A 1 106 ? 0.186 -3.190 2.989 1.00 92.06 106 ALA A C 1
ATOM 770 O O . ALA A 1 106 ? -0.640 -3.884 3.591 1.00 92.06 106 ALA A O 1
ATOM 771 N N . HIS A 1 107 ? 1.376 -2.910 3.530 1.00 94.50 107 HIS A N 1
ATOM 772 C CA . HIS A 1 107 ? 1.744 -3.333 4.880 1.00 94.50 107 HIS A CA 1
ATOM 773 C C . HIS A 1 107 ? 0.898 -2.632 5.955 1.00 94.50 107 HIS A C 1
ATOM 775 O O . HIS A 1 107 ? 0.421 -3.286 6.891 1.00 94.50 107 HIS A O 1
ATOM 781 N N . GLN A 1 108 ? 0.680 -1.323 5.809 1.00 94.31 108 GLN A N 1
ATOM 782 C CA . GLN A 1 108 ? -0.168 -0.538 6.707 1.00 94.31 108 GLN A CA 1
ATOM 783 C C . GLN A 1 108 ? -1.626 -1.014 6.658 1.00 94.31 108 GLN A C 1
ATOM 785 O O . GLN A 1 108 ? -2.222 -1.264 7.707 1.00 94.31 108 GLN A O 1
ATOM 790 N N . GLU A 1 109 ? -2.176 -1.232 5.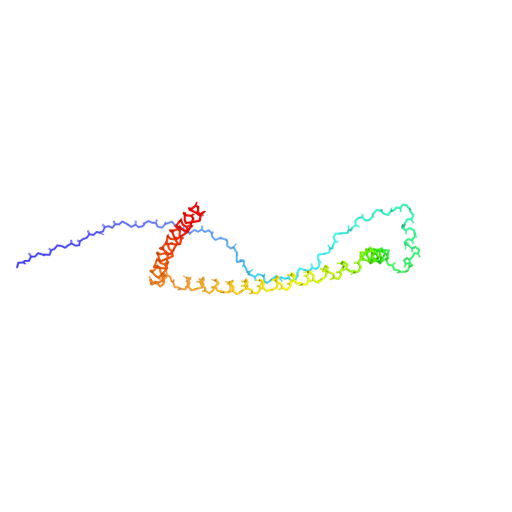462 1.00 93.38 109 GLU A N 1
ATOM 791 C CA . GLU A 1 109 ? -3.529 -1.763 5.262 1.00 93.38 109 GLU A CA 1
ATOM 792 C C . GLU A 1 109 ? -3.704 -3.132 5.924 1.00 93.38 109 GLU A C 1
ATOM 794 O O . GLU A 1 109 ? -4.695 -3.361 6.620 1.00 93.38 109 GLU A O 1
ATOM 799 N N . ALA A 1 110 ? -2.718 -4.025 5.800 1.00 91.75 110 ALA A N 1
ATOM 800 C CA . ALA A 1 110 ? -2.740 -5.309 6.495 1.00 91.75 110 ALA A CA 1
ATOM 801 C C . ALA A 1 110 ? -2.742 -5.142 8.028 1.00 91.75 110 ALA A C 1
ATOM 803 O O . ALA A 1 110 ? -3.388 -5.919 8.736 1.00 91.75 110 ALA A O 1
ATOM 804 N N . GLY A 1 111 ? -2.042 -4.134 8.557 1.00 92.00 111 GLY A N 1
ATOM 805 C CA . GLY A 1 111 ? -2.087 -3.767 9.975 1.00 92.00 111 GLY A CA 1
ATOM 806 C C . GLY A 1 111 ? -3.471 -3.287 10.417 1.00 92.00 111 GLY A C 1
ATOM 807 O O . GLY A 1 111 ? -4.004 -3.782 11.413 1.00 92.00 111 GLY A O 1
ATOM 808 N N . VAL A 1 112 ? -4.081 -2.386 9.645 1.00 90.31 112 VAL A N 1
ATOM 809 C CA . VAL A 1 112 ? -5.439 -1.876 9.892 1.00 90.31 112 VAL A CA 1
ATOM 810 C C . VAL A 1 112 ? -6.469 -3.005 9.830 1.00 90.31 112 VAL A C 1
ATOM 812 O O . VAL A 1 112 ? -7.301 -3.114 10.729 1.00 90.31 112 VAL A O 1
ATOM 815 N N . ALA A 1 113 ? -6.380 -3.891 8.836 1.00 89.75 113 ALA A N 1
ATOM 816 C CA . ALA A 1 113 ? -7.275 -5.037 8.693 1.00 89.75 113 ALA A CA 1
ATOM 817 C C . ALA A 1 113 ? -7.173 -6.006 9.883 1.00 89.75 113 ALA A C 1
ATOM 819 O O . ALA A 1 113 ? -8.194 -6.467 10.394 1.00 89.75 113 ALA A O 1
ATOM 820 N N . ARG A 1 114 ? -5.957 -6.277 10.383 1.00 93.25 114 ARG A N 1
ATOM 821 C CA . ARG A 1 114 ? -5.765 -7.082 11.603 1.00 93.25 114 ARG A CA 1
ATOM 822 C C . ARG A 1 114 ? -6.419 -6.433 12.822 1.00 93.25 114 ARG A C 1
ATOM 824 O O . ARG A 1 114 ? -7.140 -7.124 13.540 1.00 93.25 114 ARG A O 1
ATOM 831 N N . ASN A 1 115 ? -6.214 -5.132 13.032 1.00 91.88 115 ASN A N 1
ATOM 832 C CA . ASN A 1 115 ? -6.851 -4.400 14.133 1.00 91.88 115 ASN A CA 1
ATOM 833 C C . ASN A 1 115 ? -8.378 -4.428 14.019 1.00 91.88 115 ASN A C 1
ATOM 835 O O . ASN A 1 115 ? -9.063 -4.701 15.002 1.00 91.88 115 ASN A O 1
ATOM 839 N N . TYR A 1 116 ? -8.915 -4.214 12.818 1.00 91.62 116 TYR A N 1
ATOM 840 C CA . TYR A 1 116 ? -10.352 -4.276 12.577 1.00 91.62 116 TYR A CA 1
ATOM 841 C C . TYR A 1 116 ? -10.923 -5.662 12.891 1.00 91.62 116 TYR A C 1
ATOM 843 O O . TYR A 1 116 ? -11.915 -5.767 13.606 1.00 91.62 116 TYR A O 1
ATOM 851 N N . ASN A 1 117 ? -10.264 -6.732 12.442 1.00 90.69 117 ASN A N 1
ATOM 852 C CA . ASN A 1 117 ? -10.691 -8.099 12.741 1.00 90.69 117 ASN A CA 1
ATOM 853 C C . ASN A 1 117 ? -10.644 -8.397 14.245 1.00 90.69 117 ASN A C 1
ATOM 855 O O . ASN A 1 117 ? -11.551 -9.041 14.767 1.00 90.69 117 ASN A O 1
ATOM 859 N N . GLN A 1 118 ? -9.636 -7.896 14.963 1.00 88.69 118 GLN A N 1
ATOM 860 C CA . GLN A 1 118 ? -9.577 -8.015 16.423 1.00 88.69 118 GLN A CA 1
ATOM 861 C C . GLN A 1 118 ? -10.727 -7.269 17.105 1.00 88.69 118 GLN A C 1
ATOM 863 O O . GLN A 1 118 ? -11.376 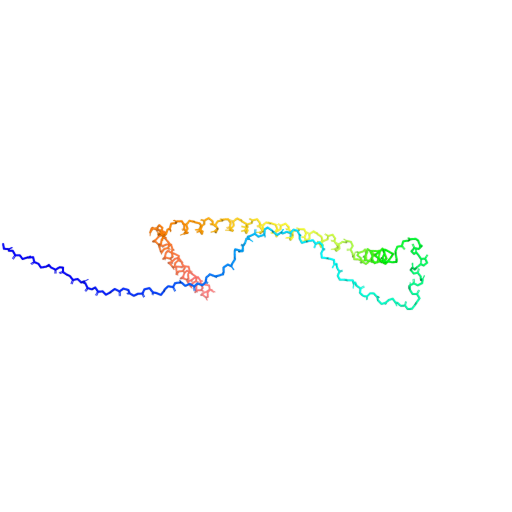-7.831 17.986 1.00 88.69 118 GLN A O 1
ATOM 868 N N . MET A 1 119 ? -11.028 -6.042 16.672 1.00 85.50 119 MET A N 1
ATOM 869 C CA . MET A 1 119 ? -12.171 -5.278 17.178 1.00 85.50 119 MET A CA 1
ATOM 870 C C . MET A 1 119 ? -13.494 -5.984 16.879 1.00 85.50 119 MET A C 1
ATOM 872 O O . MET A 1 119 ? -14.344 -6.093 17.757 1.00 85.50 119 MET A O 1
ATOM 876 N N . GLN A 1 120 ? -13.663 -6.512 15.668 1.00 84.25 120 GLN A N 1
ATOM 877 C CA . GLN A 1 120 ? -14.860 -7.250 15.283 1.00 84.25 120 GLN A CA 1
ATOM 878 C C . GLN A 1 120 ? -15.019 -8.521 16.123 1.00 84.25 120 GLN A C 1
ATOM 880 O O . GLN A 1 120 ? -16.113 -8.803 16.609 1.00 84.25 120 GLN A O 1
ATOM 885 N N . HIS A 1 121 ? -13.935 -9.270 16.341 1.00 84.75 121 HIS A N 1
ATOM 886 C CA . HIS A 1 121 ? -13.944 -10.424 17.236 1.00 84.75 121 HIS A CA 1
ATOM 887 C C . HIS A 1 121 ? -14.304 -10.029 18.663 1.00 84.75 121 HIS A C 1
ATOM 889 O O . HIS A 1 121 ? -15.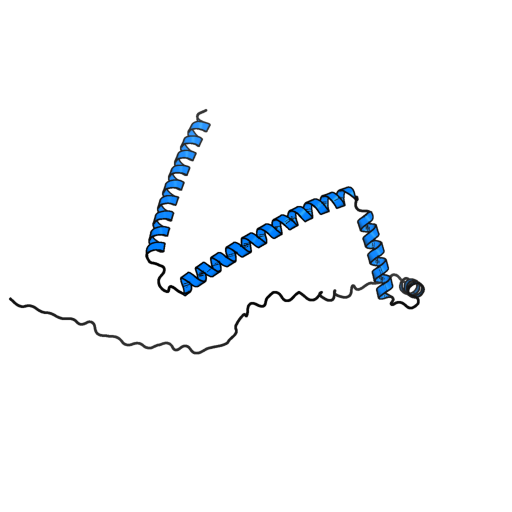128 -10.703 19.276 1.00 84.75 121 HIS A O 1
ATOM 895 N N . PHE A 1 122 ? -13.747 -8.933 19.174 1.00 83.81 122 PHE A N 1
ATOM 896 C CA . PHE A 1 122 ? -14.088 -8.406 20.489 1.00 83.81 122 PHE A CA 1
ATOM 897 C C . PHE A 1 122 ? -15.585 -8.078 20.590 1.00 83.81 122 PHE A C 1
ATOM 899 O O . PHE A 1 122 ? -16.266 -8.598 21.469 1.00 83.81 122 PHE A O 1
ATOM 906 N N . LEU A 1 123 ? -16.126 -7.308 19.644 1.00 78.69 123 LEU A N 1
ATOM 907 C CA . LEU A 1 123 ? -17.544 -6.932 19.610 1.00 78.69 123 LEU A CA 1
ATOM 908 C C . LEU A 1 123 ? -18.480 -8.139 19.464 1.00 78.69 123 LEU A C 1
ATOM 910 O O . LEU A 1 123 ? -19.554 -8.161 20.054 1.00 78.69 123 LEU A O 1
ATOM 914 N N . ASN A 1 124 ? -18.077 -9.152 18.696 1.00 80.12 124 ASN A N 1
ATOM 915 C CA . ASN A 1 124 ? -18.864 -10.373 18.525 1.00 80.12 124 ASN A CA 1
ATOM 916 C C . ASN A 1 124 ? -18.796 -11.291 19.761 1.00 80.12 124 ASN A C 1
ATOM 918 O O . ASN A 1 124 ? -19.740 -12.033 20.020 1.00 80.12 124 ASN A O 1
ATOM 922 N N . THR A 1 125 ? -17.682 -11.269 20.501 1.00 80.00 125 THR A N 1
ATOM 923 C CA . THR A 1 125 ? -17.465 -12.105 21.696 1.00 80.00 125 THR A CA 1
ATOM 924 C C . THR A 1 125 ? -18.155 -11.511 22.921 1.00 80.00 125 THR A C 1
ATOM 926 O O . THR A 1 125 ? -18.764 -12.236 23.707 1.00 80.00 125 THR A O 1
ATOM 929 N N . TYR A 1 126 ? -18.106 -10.189 23.074 1.00 71.94 126 TYR A N 1
ATOM 930 C CA . TYR A 1 126 ? -18.741 -9.475 24.175 1.00 71.94 126 TYR A CA 1
ATOM 931 C C . TYR A 1 126 ? -20.065 -8.875 23.693 1.00 71.94 126 TYR A C 1
ATOM 933 O O . TYR A 1 126 ? -20.112 -7.789 23.125 1.00 71.94 126 TYR A O 1
ATOM 941 N N . ARG A 1 127 ? -21.157 -9.619 23.921 1.00 57.06 127 ARG A N 1
ATOM 942 C CA . ARG A 1 127 ? -22.536 -9.255 23.527 1.00 57.06 127 ARG A CA 1
ATOM 943 C C . ARG A 1 127 ? -23.007 -7.919 24.113 1.00 57.06 127 ARG A C 1
ATOM 945 O O . ARG A 1 127 ? -23.890 -7.275 23.553 1.00 57.06 127 ARG A O 1
ATOM 952 N N . GLU A 1 128 ? -22.404 -7.498 25.214 1.00 61.78 128 GLU A N 1
ATOM 953 C CA . GLU A 1 128 ? -22.528 -6.153 25.750 1.00 61.78 128 GLU A CA 1
ATOM 954 C C . GLU A 1 128 ? -21.194 -5.458 25.484 1.00 61.78 128 GLU A C 1
ATOM 956 O O . GLU A 1 128 ? -20.161 -5.900 25.991 1.00 61.78 128 GLU A O 1
ATOM 961 N N . LEU A 1 129 ? -21.192 -4.392 24.666 1.00 57.94 129 LEU A N 1
ATOM 962 C CA . LEU A 1 129 ? -20.053 -3.468 24.643 1.00 57.94 129 LEU A CA 1
ATOM 963 C C . LEU A 1 129 ? -19.704 -3.175 26.108 1.00 57.94 129 LEU A C 1
ATOM 965 O O . LEU A 1 129 ? -20.637 -2.853 26.850 1.00 57.94 129 LEU A O 1
ATOM 969 N N . PRO A 1 130 ? -18.425 -3.243 26.529 1.00 62.31 130 PRO A N 1
ATOM 970 C CA . PRO A 1 130 ? -18.043 -2.818 27.866 1.00 62.31 130 PRO A CA 1
ATOM 971 C C . PRO A 1 130 ? -18.672 -1.452 28.094 1.00 62.31 130 PRO A C 1
ATOM 973 O O . PRO A 1 130 ? -18.395 -0.515 27.344 1.00 62.31 130 PRO A O 1
ATOM 976 N N . VAL A 1 131 ? -19.597 -1.367 29.047 1.00 56.59 131 VAL A N 1
ATOM 977 C CA . VAL A 1 131 ? -20.538 -0.242 29.156 1.00 56.59 131 VAL A CA 1
ATOM 978 C C . VAL A 1 131 ? -19.787 1.091 29.341 1.00 56.59 131 VAL A C 1
ATOM 980 O O . VAL A 1 131 ? -20.284 2.145 28.957 1.00 56.59 131 VAL A O 1
ATOM 983 N N . GLY A 1 132 ? -18.518 1.031 29.769 1.00 64.81 132 GLY A N 1
ATOM 984 C CA . GLY A 1 132 ? -17.590 2.162 29.826 1.00 64.81 132 GLY A CA 1
ATOM 985 C C . GLY A 1 132 ? -17.106 2.714 28.475 1.00 64.81 132 GLY A C 1
ATOM 986 O O . GLY A 1 132 ? -16.926 3.921 28.365 1.00 64.81 132 GLY A O 1
ATOM 987 N N . LEU A 1 133 ? -16.963 1.912 27.410 1.00 68.62 133 LEU A N 1
ATOM 988 C CA . LEU A 1 133 ? -16.428 2.410 26.127 1.00 68.62 133 LEU A CA 1
ATOM 989 C C . LEU A 1 133 ? -17.380 3.393 25.442 1.00 68.62 133 LEU A C 1
ATOM 991 O O . LEU A 1 133 ? -16.941 4.348 24.807 1.00 68.62 133 LEU A O 1
ATOM 995 N N . ARG A 1 134 ? -18.695 3.198 25.585 1.00 64.88 134 ARG A N 1
ATOM 996 C CA . ARG A 1 134 ? -19.686 4.149 25.061 1.00 64.88 134 ARG A CA 1
ATOM 997 C C . ARG A 1 134 ? -19.587 5.499 25.776 1.00 64.88 134 ARG A C 1
ATOM 999 O O . ARG A 1 134 ? -19.711 6.536 25.127 1.00 64.88 134 ARG A O 1
ATOM 1006 N N . GLU A 1 135 ? -19.364 5.484 27.087 1.00 71.25 135 GLU A N 1
ATOM 1007 C CA . GLU A 1 135 ? -19.197 6.691 27.900 1.00 71.25 135 GLU A CA 1
ATOM 1008 C C . GLU A 1 135 ? -17.853 7.382 27.647 1.00 71.25 135 GLU A C 1
ATOM 1010 O O . GLU A 1 135 ? -17.773 8.608 27.634 1.00 71.25 135 GLU A O 1
ATOM 1015 N N . GLU A 1 136 ? -16.788 6.620 27.417 1.00 79.44 136 GLU A N 1
ATOM 1016 C CA . GLU A 1 136 ? -15.480 7.164 27.047 1.00 79.44 136 GLU A CA 1
ATOM 1017 C C . GLU A 1 136 ? -15.519 7.803 25.658 1.00 79.44 136 GLU A C 1
ATOM 1019 O O . GLU A 1 136 ? -15.082 8.942 25.489 1.00 79.44 136 GLU A O 1
ATOM 1024 N N . VAL A 1 137 ? -16.123 7.129 24.674 1.00 81.94 137 VAL A N 1
ATOM 1025 C CA . VAL A 1 137 ? -16.295 7.675 23.322 1.00 81.94 137 VAL A CA 1
ATOM 1026 C C . VAL A 1 137 ? -17.171 8.928 23.346 1.00 81.94 137 VAL A C 1
ATOM 1028 O O . VAL A 1 137 ? -16.837 9.906 22.678 1.00 81.94 137 VAL A O 1
ATOM 1031 N N . SER A 1 138 ? -18.250 8.960 24.135 1.00 73.75 138 SER A N 1
ATOM 1032 C CA . SER A 1 138 ? -19.084 10.164 24.239 1.00 73.75 138 SER A CA 1
ATOM 1033 C C . SER A 1 138 ? -18.331 11.336 24.881 1.00 73.75 138 SER A C 1
ATOM 1035 O O . SER A 1 138 ? -18.410 12.453 24.366 1.00 73.75 138 SER A O 1
ATOM 1037 N N . LYS A 1 139 ? -17.526 11.096 25.927 1.00 86.25 139 LYS A N 1
ATOM 1038 C CA . LYS A 1 139 ? -16.643 12.115 26.528 1.00 86.25 139 LYS A CA 1
ATOM 1039 C C . LYS A 1 139 ? -15.631 12.659 25.517 1.00 86.25 139 LYS A C 1
ATOM 1041 O O . LYS A 1 139 ? -15.474 13.876 25.415 1.00 86.25 139 LYS A O 1
ATOM 1046 N N . ILE A 1 140 ? -14.998 11.784 24.734 1.00 90.81 140 ILE A N 1
ATOM 1047 C CA . ILE A 1 140 ? -14.030 12.176 23.697 1.00 90.81 140 ILE A CA 1
ATOM 1048 C C . ILE A 1 140 ? -14.707 13.012 22.602 1.00 90.81 140 ILE A C 1
ATOM 1050 O O . ILE A 1 140 ? -14.159 14.026 22.170 1.00 90.81 140 ILE A O 1
ATOM 1054 N N . VAL A 1 141 ? -15.912 12.633 22.169 1.00 90.12 141 VAL A N 1
ATOM 1055 C CA . VAL A 1 141 ? -16.676 13.392 21.165 1.00 90.12 141 VAL A CA 1
ATOM 1056 C C . VAL A 1 141 ? -17.023 14.793 21.677 1.00 90.12 141 VAL A C 1
ATOM 1058 O O . VAL A 1 141 ? -16.833 15.765 20.947 1.00 90.12 141 VAL A O 1
ATOM 1061 N N . VAL A 1 142 ? -17.452 14.924 22.936 1.00 91.94 142 VAL A N 1
ATOM 1062 C CA . VAL A 1 142 ? -17.735 16.233 23.554 1.00 91.94 142 VAL A CA 1
ATOM 1063 C C . VAL A 1 142 ? -16.476 17.103 23.620 1.00 91.94 142 VAL A C 1
ATOM 1065 O O . VAL A 1 142 ? -16.515 18.268 23.222 1.00 91.94 142 VAL A O 1
ATOM 1068 N N . GLN A 1 143 ? -15.346 16.542 24.059 1.00 93.69 143 GLN A N 1
ATOM 1069 C CA . GLN A 1 143 ? -14.066 17.261 24.107 1.00 93.69 143 GLN A CA 1
ATOM 1070 C C . GLN A 1 143 ? -13.609 17.713 22.713 1.00 93.69 143 GLN A C 1
ATOM 1072 O O . GLN A 1 143 ? -13.160 18.847 22.539 1.00 93.69 143 GLN A O 1
ATOM 1077 N N . ARG A 1 144 ? -13.770 16.862 21.693 1.00 94.81 144 ARG A N 1
ATOM 1078 C CA . ARG A 1 144 ? -13.440 17.197 20.301 1.00 94.81 144 ARG A CA 1
ATOM 1079 C C . ARG A 1 144 ? -14.258 18.384 19.791 1.00 94.81 144 ARG A C 1
ATOM 1081 O O . ARG A 1 144 ? -13.688 19.281 19.174 1.00 94.81 144 ARG A O 1
ATOM 1088 N N . GLU A 1 145 ? -15.566 18.413 20.039 1.00 92.50 145 GLU A N 1
ATOM 1089 C CA . GLU A 1 145 ? -16.425 19.524 19.601 1.00 92.50 145 GLU A CA 1
ATOM 1090 C C . GLU A 1 145 ? -16.084 20.844 20.313 1.00 92.50 145 GLU A C 1
ATOM 1092 O O . GLU A 1 145 ? -16.083 21.907 19.685 1.00 92.50 145 GLU A O 1
ATOM 1097 N N . GLN A 1 146 ? -15.703 20.789 21.593 1.00 94.12 146 GLN A N 1
ATOM 1098 C CA . GLN A 1 146 ? -15.208 21.962 22.324 1.00 94.12 146 GLN A CA 1
ATOM 1099 C C . GLN A 1 146 ? -13.924 22.517 21.695 1.00 94.12 146 GLN A C 1
ATOM 1101 O O . GLN A 1 146 ? -13.854 23.712 21.401 1.00 94.12 146 GLN A O 1
ATOM 1106 N N . ILE A 1 147 ? -12.946 21.651 21.409 1.00 95.62 147 ILE A N 1
ATOM 1107 C CA . ILE A 1 147 ? -11.684 22.048 20.764 1.00 95.62 147 ILE A CA 1
ATOM 1108 C C . ILE A 1 147 ? -11.944 22.636 19.373 1.00 95.62 147 ILE A C 1
ATOM 1110 O O . ILE A 1 147 ? -11.383 23.672 19.023 1.00 95.62 147 ILE A O 1
ATOM 1114 N N . LEU A 1 148 ? -12.816 22.018 18.570 1.00 95.88 148 LEU A N 1
ATOM 1115 C CA . LEU A 1 148 ? -13.160 22.541 17.244 1.00 95.88 148 LEU A CA 1
ATOM 1116 C C . LEU A 1 148 ? -13.834 23.912 17.324 1.00 95.88 148 LEU A C 1
ATOM 1118 O O . LEU A 1 148 ? -13.563 24.775 16.489 1.00 95.88 148 LEU A O 1
ATOM 1122 N N . THR A 1 149 ? -14.678 24.129 18.329 1.00 95.38 149 THR A N 1
ATOM 1123 C CA . THR A 1 149 ? -15.317 25.427 18.568 1.00 95.38 149 THR A CA 1
ATOM 1124 C C . THR A 1 149 ? -14.282 26.485 18.946 1.00 95.38 149 THR A C 1
ATOM 1126 O O . THR A 1 149 ? -14.269 27.561 18.350 1.00 95.38 149 THR A O 1
ATOM 1129 N N . GLN A 1 150 ? -13.352 26.160 19.849 1.00 95.56 150 GLN A N 1
ATOM 1130 C CA . GLN A 1 150 ? -12.246 27.050 20.219 1.00 95.56 150 GLN A CA 1
ATOM 1131 C C . GLN A 1 150 ? -11.344 27.374 19.023 1.00 95.56 150 GLN A C 1
ATOM 1133 O O . GLN A 1 150 ? -11.007 28.532 18.800 1.00 95.56 150 GLN A O 1
ATOM 1138 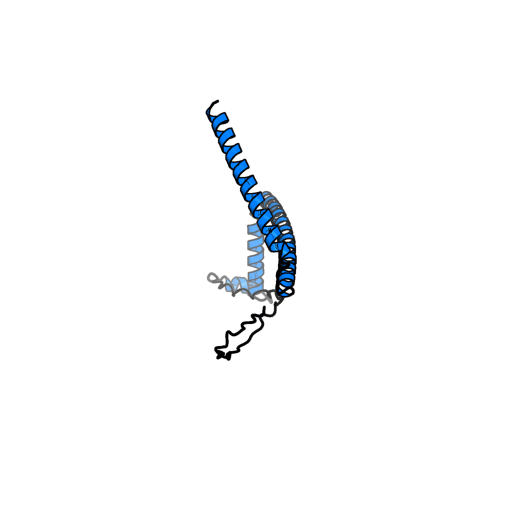N N . LEU A 1 151 ? -10.997 26.380 18.202 1.00 95.56 151 LEU A N 1
ATOM 1139 C CA . LEU A 1 151 ? -10.190 26.599 17.001 1.00 95.56 1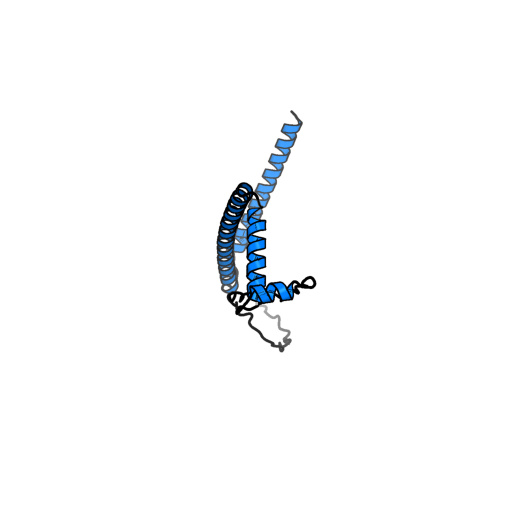51 LEU A CA 1
ATOM 1140 C C . LEU A 1 151 ? -10.905 27.474 15.968 1.00 95.56 151 LEU A C 1
ATOM 1142 O O . LEU A 1 151 ? -10.258 28.295 15.319 1.00 95.56 151 LEU A O 1
ATOM 1146 N N . ARG A 1 152 ? -12.224 27.319 15.800 1.00 96.06 152 ARG A N 1
ATOM 1147 C CA . ARG A 1 152 ? -13.016 28.203 14.930 1.00 96.06 152 ARG A CA 1
ATOM 1148 C C . ARG A 1 152 ? -13.013 29.634 15.451 1.00 96.06 152 ARG A C 1
ATOM 1150 O O . ARG A 1 152 ? -12.808 30.543 14.655 1.00 96.06 152 ARG A O 1
ATOM 1157 N N . PHE A 1 153 ? -13.180 29.811 16.757 1.00 96.00 153 PHE A N 1
ATOM 1158 C CA . PHE A 1 153 ? -13.127 31.119 17.399 1.00 96.00 153 PHE A CA 1
ATOM 1159 C C . PHE A 1 153 ? -11.760 31.791 17.201 1.00 96.00 153 PHE A C 1
ATOM 1161 O O . PHE A 1 153 ? -11.694 32.884 16.650 1.00 96.00 153 PHE A O 1
ATOM 1168 N N . ILE A 1 154 ? -10.662 31.088 17.503 1.00 95.44 154 ILE A N 1
ATOM 1169 C CA . ILE A 1 154 ? -9.294 31.595 17.294 1.00 95.44 154 ILE A CA 1
ATOM 1170 C C . ILE A 1 154 ? -9.056 31.949 15.820 1.00 95.44 154 ILE A C 1
ATOM 1172 O O . ILE A 1 154 ? -8.459 32.978 15.513 1.00 95.44 154 ILE A O 1
ATOM 1176 N N . ARG A 1 155 ? -9.532 31.122 14.879 1.00 95.06 155 ARG A N 1
ATOM 1177 C CA . ARG A 1 155 ? -9.424 31.427 13.443 1.00 95.06 155 ARG A CA 1
ATOM 1178 C C . ARG A 1 155 ? -10.188 32.691 13.054 1.00 95.06 155 ARG A C 1
ATOM 1180 O O . ARG A 1 155 ? -9.689 33.439 12.222 1.00 95.06 155 ARG A O 1
ATOM 1187 N N . GLN A 1 156 ? -11.369 32.919 13.623 1.00 93.94 156 GLN A N 1
ATOM 1188 C CA . GLN A 1 156 ? -12.151 34.131 13.374 1.00 93.94 156 GLN A CA 1
ATOM 1189 C C . GLN A 1 156 ? -11.455 35.369 13.946 1.00 93.94 156 GLN A C 1
ATOM 1191 O O . GLN A 1 156 ? -11.322 36.359 13.234 1.00 93.94 156 GLN A O 1
ATOM 1196 N N . GLU A 1 157 ? -10.946 35.301 15.178 1.00 94.44 157 GLU A N 1
ATOM 1197 C CA . GLU A 1 157 ? -10.186 36.406 15.778 1.00 94.44 157 GLU A CA 1
ATOM 1198 C C . GLU A 1 157 ? -8.925 36.737 14.971 1.00 94.44 157 GLU A C 1
ATOM 1200 O O . GLU A 1 157 ? -8.658 37.903 14.683 1.00 94.44 157 GLU A O 1
ATOM 1205 N N . LEU A 1 158 ? -8.175 35.718 14.539 1.00 92.00 158 LEU A N 1
ATOM 1206 C CA . LEU A 1 158 ? -7.004 35.914 13.685 1.00 92.00 158 LEU A CA 1
ATOM 1207 C C . LEU A 1 158 ? -7.371 36.521 12.327 1.00 92.00 158 LEU A C 1
ATOM 1209 O O . LEU A 1 158 ? -6.639 37.379 11.847 1.00 92.00 158 LEU A O 1
ATOM 1213 N N . ALA A 1 159 ? -8.486 36.112 11.715 1.00 90.50 159 ALA A N 1
ATOM 1214 C CA . ALA A 1 159 ? -8.945 36.692 10.454 1.00 90.50 159 ALA A CA 1
ATOM 1215 C C . ALA A 1 159 ? -9.259 38.189 10.603 1.00 90.50 159 ALA A C 1
ATOM 1217 O O . ALA A 1 159 ? -8.778 38.988 9.804 1.00 90.50 159 ALA A O 1
ATOM 1218 N N . VAL A 1 160 ? -9.961 38.580 11.673 1.00 91.31 160 VAL A N 1
ATOM 1219 C CA . VAL A 1 160 ? -10.244 39.993 11.979 1.00 91.31 160 VAL A CA 1
ATOM 1220 C C . VAL A 1 160 ? -8.953 40.788 12.190 1.00 91.31 160 VAL A C 1
ATOM 1222 O O . VAL A 1 160 ? -8.823 41.895 11.676 1.00 91.31 160 VAL A O 1
ATOM 1225 N N . LEU A 1 161 ? -7.973 40.231 12.908 1.00 87.81 161 LEU A N 1
ATOM 1226 C CA . LEU A 1 161 ? -6.683 40.895 13.136 1.00 87.81 161 LEU A CA 1
ATOM 1227 C C . LEU A 1 161 ? -5.840 41.038 11.860 1.00 87.81 161 LEU A C 1
ATOM 1229 O O . LEU A 1 161 ? -5.073 41.993 11.747 1.00 87.81 161 LEU A O 1
ATOM 1233 N N . VAL A 1 162 ? -5.959 40.101 10.917 1.00 88.06 162 VAL A N 1
ATOM 1234 C CA . VAL A 1 162 ? -5.288 40.177 9.611 1.00 88.06 162 VAL A CA 1
ATOM 1235 C C . VAL A 1 162 ? -5.964 41.203 8.702 1.00 88.06 162 VAL A C 1
ATOM 1237 O O . VAL A 1 162 ? -5.258 41.933 8.020 1.00 88.06 162 VAL A O 1
ATOM 1240 N N . GLU A 1 163 ? -7.296 41.291 8.704 1.00 83.00 163 GLU A N 1
ATOM 1241 C CA . GLU A 1 163 ? -8.047 42.273 7.905 1.00 83.00 163 GLU A CA 1
ATOM 1242 C C . GLU A 1 163 ? -7.970 43.703 8.467 1.00 83.00 163 GLU A C 1
ATOM 1244 O O . GLU A 1 163 ? -8.116 44.669 7.721 1.00 83.00 163 GLU A O 1
ATOM 1249 N N . ALA A 1 164 ? -7.723 43.859 9.772 1.00 71.56 164 ALA A N 1
ATOM 1250 C CA . ALA A 1 164 ? -7.535 45.157 10.424 1.00 71.56 164 ALA A CA 1
ATOM 1251 C C . ALA A 1 164 ? -6.128 45.766 10.228 1.00 71.56 164 ALA A C 1
ATOM 1253 O O . ALA A 1 164 ? -5.861 46.847 10.762 1.00 71.56 164 ALA A O 1
ATOM 1254 N N . ARG A 1 165 ? -5.229 45.082 9.507 1.00 51.78 165 ARG A N 1
ATOM 1255 C CA . ARG A 1 165 ? -3.850 45.506 9.232 1.00 51.78 165 ARG A CA 1
ATOM 1256 C C . ARG A 1 165 ? -3.654 45.857 7.762 1.00 51.78 165 ARG A C 1
ATOM 1258 O O . ARG A 1 165 ? -2.917 46.838 7.517 1.00 51.78 165 ARG A O 1
#

Foldseek 3Di:
DDDDDDDDDDDDDDDDPDDDDDDDDDPPPPDPDPPPDPPPDPDPDDDDPPVQVVLCVVQPVHDSVVSVVVVVVVVVVVVVVVPDVVVVVVVVVVVVVVVVVVVVVVVVVVVVVVVVVVVVCVCVVPVDDPPVVVVVVVVVVVVVVVVVVVVVVVVVVVVVVVVVD

Sequence (165 aa):
MTTVIGTEGQGATAPDPGVPGAVGTAAAERSPKPRGARKEAPIAFRPRPGTRARLAKRAGGRSISHEVELAVDAWLGRKVAEVDPVLRDHLAAELSAIGDRLAEVAHQEAGVARNYNQMQHFLNTYRELPVGLREEVSKIVVQREQILTQLRFIRQELAVLVEAR

pLDDT: mean 72.4, std 20.61, range [28.61, 96.06]

Organism: Gordonia bronchialis (strain ATCC 25592 / DSM 43247 / BCRC 13721 / JCM 3198 / KCTC 3076 / NBRC 16047 / NCTC 10667) (NCBI:txid526226)